Protein AF-A0AA35RX65-F1 (afdb_monomer)

pLDDT: mean 88.02, std 8.2, range [50.44, 96.81]

Radius of gyration: 13.9 Å; Cα contacts (8 Å, |Δi|>4): 101; chains: 1; bounding box: 35×31×32 Å

Organism: Geodia barretti (NCBI:txid519541)

Secondary structure (DSSP, 8-state):
-HHHHTT--PPPPTT--HHHHHHHHHTT-SSTTTSPPHHHHHHHHTS-HHHHSPPPHHHHHH-TTTTSTTS-GGGGTTS-HHHHTTTTT--

Structure (mmCIF, N/CA/C/O backbone):
data_AF-A0AA35RX65-F1
#
_entry.id   AF-A0AA35RX65-F1
#
loop_
_atom_site.group_PDB
_atom_site.id
_atom_site.type_symbol
_atom_site.label_atom_id
_atom_site.label_alt_id
_atom_site.label_comp_id
_atom_site.label_asym_id
_atom_site.label_entity_id
_atom_site.label_seq_id
_atom_site.pdbx_PDB_ins_code
_atom_site.Cartn_x
_atom_site.Cartn_y
_atom_site.Cartn_z
_atom_site.occupancy
_atom_site.B_iso_or_equiv
_atom_site.auth_seq_id
_atom_site.auth_comp_id
_atom_site.auth_asym_id
_atom_site.auth_atom_id
_atom_site.pdbx_PDB_model_num
ATOM 1 N N . MET A 1 1 ? -20.200 -0.850 2.090 1.00 61.88 1 MET A N 1
ATOM 2 C CA . MET A 1 1 ? -19.096 -0.647 3.062 1.00 61.88 1 MET A CA 1
ATOM 3 C C . MET A 1 1 ? -18.742 -1.916 3.849 1.00 61.88 1 MET A C 1
ATOM 5 O O . MET A 1 1 ? -17.772 -1.908 4.600 1.00 61.88 1 MET A O 1
ATOM 9 N N . GLU A 1 2 ? -19.478 -3.017 3.656 1.00 86.19 2 GLU A N 1
ATOM 10 C CA . GLU A 1 2 ? -19.286 -4.271 4.399 1.00 86.19 2 GLU A CA 1
ATOM 11 C C . GLU A 1 2 ? -17.877 -4.869 4.239 1.00 86.19 2 GLU A C 1
ATOM 13 O O . GLU A 1 2 ? -17.274 -5.296 5.212 1.00 86.19 2 GLU A O 1
ATOM 18 N N . MET A 1 3 ? -17.288 -4.825 3.038 1.00 90.25 3 MET A N 1
ATOM 19 C CA . MET A 1 3 ? -15.941 -5.375 2.827 1.00 90.25 3 MET A CA 1
ATOM 20 C C . MET A 1 3 ? -14.876 -4.647 3.663 1.00 90.25 3 MET A C 1
ATOM 22 O O . MET A 1 3 ? -14.086 -5.281 4.355 1.00 90.25 3 MET A O 1
ATOM 26 N N . VAL A 1 4 ? -14.889 -3.310 3.659 1.00 90.31 4 VAL A N 1
ATOM 27 C CA . VAL A 1 4 ? -13.908 -2.485 4.389 1.00 90.31 4 VAL A CA 1
ATOM 28 C C . VAL A 1 4 ? -14.038 -2.669 5.902 1.00 90.31 4 VAL A C 1
ATOM 30 O O . VAL A 1 4 ? -13.029 -2.799 6.593 1.00 90.31 4 VAL A O 1
ATOM 33 N N . THR A 1 5 ? -15.270 -2.718 6.411 1.00 90.56 5 THR A N 1
ATOM 34 C CA . THR A 1 5 ? -15.545 -2.959 7.840 1.00 90.56 5 THR A CA 1
ATOM 35 C C . THR A 1 5 ? -15.140 -4.367 8.276 1.00 90.56 5 THR A C 1
ATOM 37 O O . THR A 1 5 ? -14.663 -4.539 9.388 1.00 90.56 5 THR A O 1
ATOM 40 N N . ARG A 1 6 ? -15.198 -5.353 7.374 1.00 90.56 6 ARG A N 1
ATOM 41 C CA . ARG A 1 6 ? -14.664 -6.712 7.577 1.00 90.56 6 ARG A CA 1
ATOM 42 C C . ARG A 1 6 ? -13.143 -6.823 7.389 1.00 90.56 6 ARG A C 1
ATOM 44 O O . ARG A 1 6 ? -12.618 -7.927 7.302 1.00 90.56 6 ARG A O 1
ATOM 51 N N . GLY A 1 7 ? -12.434 -5.698 7.293 1.00 91.31 7 GLY A N 1
ATOM 52 C CA . GLY A 1 7 ? -10.973 -5.662 7.204 1.00 91.31 7 GLY A CA 1
ATOM 53 C C . GLY A 1 7 ? -10.400 -5.837 5.795 1.00 91.31 7 GLY A C 1
ATOM 54 O O . GLY A 1 7 ? -9.181 -5.850 5.640 1.00 91.31 7 GLY A O 1
ATOM 55 N N . TYR A 1 8 ? -11.227 -5.940 4.749 1.00 92.38 8 TYR A N 1
ATOM 56 C CA . TYR A 1 8 ? -10.723 -5.997 3.373 1.00 92.38 8 TYR A CA 1
ATOM 57 C C . TYR A 1 8 ? -10.080 -4.668 2.968 1.00 92.38 8 TYR A C 1
ATOM 59 O O . TYR A 1 8 ? -10.655 -3.596 3.191 1.00 92.38 8 TYR A O 1
ATOM 67 N N . ARG A 1 9 ? -8.912 -4.740 2.332 1.00 93.75 9 ARG A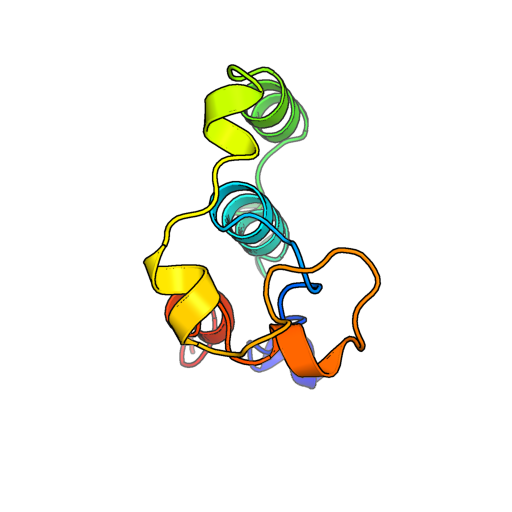 N 1
ATOM 68 C CA . ARG A 1 9 ? -8.212 -3.618 1.700 1.00 93.75 9 ARG A CA 1
ATOM 69 C C . ARG A 1 9 ? -7.794 -4.006 0.288 1.00 93.75 9 ARG A C 1
ATOM 71 O O . ARG A 1 9 ? -7.704 -5.187 -0.030 1.00 93.75 9 ARG A O 1
ATOM 78 N N . LEU A 1 10 ? -7.589 -3.002 -0.559 1.00 93.88 10 LEU A N 1
ATOM 79 C CA . LEU A 1 10 ? -7.151 -3.236 -1.931 1.00 93.88 10 LEU A CA 1
ATOM 80 C C . LEU A 1 10 ? -5.751 -3.846 -1.927 1.00 93.88 10 LEU A C 1
ATOM 82 O O . LEU A 1 10 ? -4.882 -3.352 -1.218 1.00 93.88 10 LEU A O 1
ATOM 86 N N . GLN A 1 11 ? -5.554 -4.874 -2.747 1.00 93.12 11 GLN A N 1
ATOM 87 C CA . GLN A 1 11 ? -4.248 -5.473 -3.017 1.00 93.12 11 GLN A CA 1
ATOM 88 C C . GLN A 1 11 ? -3.262 -4.444 -3.604 1.00 93.12 11 GLN A C 1
ATOM 90 O O . GLN A 1 11 ? -3.698 -3.449 -4.201 1.00 93.12 11 GLN A O 1
ATOM 95 N N . PRO A 1 12 ? -1.941 -4.658 -3.470 1.00 93.12 12 PRO A N 1
ATOM 96 C CA . PRO A 1 12 ? -0.967 -3.747 -4.052 1.00 93.12 12 PRO A CA 1
ATOM 97 C C . PRO A 1 12 ? -1.064 -3.757 -5.586 1.00 93.12 12 PRO A C 1
ATOM 99 O O . PRO A 1 12 ? -1.264 -4.818 -6.185 1.00 93.12 12 PRO A O 1
ATOM 102 N N . PRO A 1 13 ? -0.902 -2.598 -6.247 1.00 91.62 13 PRO A N 1
ATOM 103 C CA . PRO A 1 13 ? -0.759 -2.573 -7.693 1.00 91.62 13 PRO A CA 1
ATOM 104 C C . PRO A 1 13 ? 0.561 -3.242 -8.112 1.00 91.62 13 PRO A C 1
ATOM 106 O O . PRO A 1 13 ? 1.518 -3.276 -7.331 1.00 91.62 13 PRO A O 1
ATOM 109 N N . PRO A 1 14 ? 0.652 -3.752 -9.347 1.00 90.75 14 PRO A N 1
ATOM 110 C CA . PRO A 1 14 ? 1.889 -4.333 -9.839 1.00 90.75 14 PRO A CA 1
ATOM 111 C C . PRO A 1 14 ? 2.986 -3.273 -9.962 1.00 90.75 14 PRO A C 1
ATOM 113 O O . PRO A 1 14 ? 2.742 -2.126 -10.342 1.00 90.75 14 PRO A O 1
ATOM 116 N N . GLY A 1 15 ? 4.203 -3.659 -9.595 1.00 88.19 15 GLY A N 1
ATOM 117 C CA . GLY A 1 15 ? 5.341 -2.760 -9.463 1.00 88.19 15 GLY A CA 1
ATOM 118 C C . GLY A 1 15 ? 5.308 -1.909 -8.196 1.00 88.19 15 GLY A C 1
ATOM 119 O O . GLY A 1 15 ? 6.168 -1.054 -8.047 1.00 88.19 15 GLY A O 1
ATOM 120 N N . CYS A 1 16 ? 4.369 -2.098 -7.266 1.00 91.19 16 CYS A N 1
ATOM 121 C CA . CYS A 1 16 ? 4.349 -1.307 -6.036 1.00 91.19 16 CYS A CA 1
ATOM 122 C C . CYS A 1 16 ? 5.472 -1.737 -5.080 1.00 91.19 16 CYS A C 1
ATOM 124 O O . CYS A 1 16 ? 5.476 -2.894 -4.665 1.00 91.19 16 CYS A O 1
ATOM 126 N N . PRO A 1 17 ? 6.389 -0.841 -4.671 1.00 91.62 17 PRO A N 1
ATOM 127 C CA . PRO A 1 17 ? 7.360 -1.148 -3.630 1.00 91.62 17 PRO A CA 1
ATOM 128 C C . PRO A 1 17 ? 6.671 -1.381 -2.283 1.00 91.62 17 PRO A C 1
ATOM 130 O O . PRO A 1 17 ? 5.752 -0.649 -1.892 1.00 91.62 17 PRO A O 1
ATOM 133 N N . ARG A 1 18 ? 7.173 -2.345 -1.508 1.00 92.56 18 ARG A N 1
ATOM 134 C CA . ARG A 1 18 ? 6.610 -2.719 -0.201 1.00 92.56 18 ARG A CA 1
ATOM 135 C C . ARG A 1 18 ? 6.419 -1.532 0.742 1.00 92.56 18 ARG A C 1
ATOM 137 O O . ARG A 1 18 ? 5.420 -1.463 1.456 1.00 92.56 18 ARG A O 1
ATOM 144 N N . ARG A 1 19 ? 7.373 -0.595 0.764 1.00 92.81 19 ARG A N 1
ATOM 145 C CA . ARG A 1 19 ? 7.345 0.576 1.655 1.00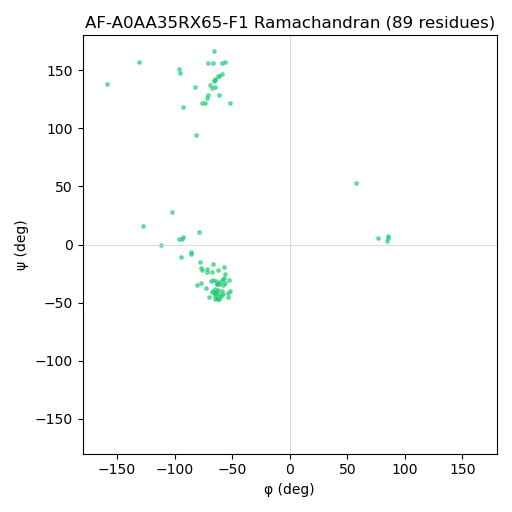 92.81 19 ARG A CA 1
ATOM 146 C C . ARG A 1 19 ? 6.206 1.536 1.303 1.00 92.81 19 ARG A C 1
ATOM 148 O O . ARG A 1 19 ? 5.519 2.003 2.209 1.00 92.81 19 ARG A O 1
ATOM 155 N N . ILE A 1 20 ? 5.961 1.753 0.010 1.00 93.31 20 ILE A N 1
ATOM 156 C CA . ILE A 1 20 ? 4.826 2.542 -0.484 1.00 93.31 20 ILE A CA 1
ATOM 157 C C . ILE A 1 20 ? 3.508 1.858 -0.125 1.00 93.31 20 ILE A C 1
ATOM 159 O O . ILE A 1 20 ? 2.613 2.500 0.422 1.00 93.31 20 ILE A O 1
ATOM 163 N N . TYR A 1 21 ? 3.401 0.547 -0.358 1.00 94.69 21 TYR A N 1
ATOM 164 C CA . TYR A 1 21 ? 2.182 -0.181 -0.020 1.00 94.69 21 TYR A CA 1
ATOM 165 C C . TYR A 1 21 ? 1.897 -0.176 1.488 1.00 94.69 21 TYR A C 1
ATOM 167 O O . TYR A 1 21 ? 0.765 0.053 1.900 1.00 94.69 21 TYR A O 1
ATOM 175 N N . SER A 1 22 ? 2.923 -0.334 2.326 1.00 94.88 22 SER A N 1
ATOM 176 C CA . SER A 1 22 ? 2.797 -0.219 3.785 1.00 94.88 22 SER A CA 1
ATOM 177 C C . SER A 1 22 ? 2.253 1.152 4.218 1.00 94.88 22 SER A C 1
ATOM 179 O O . SER A 1 22 ? 1.347 1.228 5.049 1.00 94.88 22 SER A O 1
ATOM 181 N N . MET A 1 23 ? 2.734 2.238 3.601 1.00 95.50 23 MET A N 1
ATOM 182 C CA . MET A 1 23 ? 2.211 3.591 3.831 1.00 95.50 23 MET A CA 1
ATOM 183 C C . MET A 1 23 ? 0.752 3.736 3.364 1.00 95.50 23 MET A C 1
ATOM 185 O O . MET A 1 23 ? -0.048 4.384 4.030 1.00 95.50 23 MET A O 1
ATOM 189 N N . MET A 1 24 ? 0.365 3.119 2.244 1.00 95.94 24 MET A N 1
ATOM 190 C CA . MET A 1 24 ? -1.040 3.101 1.815 1.00 95.94 24 MET A CA 1
ATOM 191 C C . MET A 1 24 ? -1.931 2.350 2.811 1.00 95.94 24 MET A C 1
ATOM 193 O O . MET A 1 24 ? -3.015 2.829 3.138 1.00 95.94 24 MET A O 1
ATOM 197 N N . ILE A 1 25 ? -1.469 1.203 3.317 1.00 96.31 25 ILE A N 1
ATOM 198 C CA . ILE A 1 25 ? -2.192 0.405 4.311 1.00 96.31 25 ILE A CA 1
ATOM 199 C C . ILE A 1 25 ? -2.435 1.214 5.587 1.00 96.31 25 ILE A C 1
ATOM 201 O O . ILE A 1 25 ? -3.563 1.214 6.075 1.00 96.31 25 ILE A O 1
ATOM 205 N N . SER A 1 26 ? -1.438 1.950 6.096 1.00 95.62 26 SER A N 1
ATOM 206 C CA . SER A 1 26 ? -1.611 2.766 7.309 1.00 95.62 26 SER A CA 1
ATOM 207 C C . SER A 1 26 ? -2.637 3.893 7.132 1.00 95.62 26 SER A C 1
ATOM 209 O O . SER A 1 26 ? -3.369 4.210 8.068 1.00 95.62 26 SER A O 1
ATOM 211 N N . CYS A 1 27 ? -2.774 4.440 5.920 1.00 96.31 27 CYS A N 1
ATOM 212 C CA . CYS A 1 27 ? -3.815 5.411 5.571 1.00 96.31 27 CYS A CA 1
ATOM 213 C C . CYS A 1 27 ? -5.242 4.840 5.595 1.00 96.31 27 CYS A C 1
ATOM 215 O O . CYS A 1 27 ? -6.201 5.611 5.623 1.00 96.31 27 CYS A O 1
ATOM 217 N N . TRP A 1 28 ? -5.412 3.516 5.572 1.00 94.88 28 TRP A N 1
ATOM 218 C CA . TRP A 1 28 ? -6.719 2.859 5.504 1.00 94.88 28 TRP A CA 1
ATOM 219 C C . TRP A 1 28 ? -7.201 2.307 6.849 1.00 94.88 28 TRP A C 1
ATOM 221 O O . TRP A 1 28 ? -7.971 1.337 6.883 1.00 94.88 28 TRP A O 1
ATOM 231 N N . HIS A 1 29 ? -6.776 2.905 7.960 1.00 93.00 29 HIS A N 1
ATOM 232 C CA . HIS A 1 29 ? -7.315 2.558 9.267 1.00 93.00 29 HIS A CA 1
ATOM 233 C C . HIS A 1 29 ? -8.826 2.856 9.337 1.00 93.00 29 HIS A C 1
ATOM 235 O O . HIS A 1 29 ? -9.320 3.787 8.702 1.00 93.00 29 HIS A O 1
ATOM 241 N N . LEU A 1 30 ? -9.588 2.024 10.060 1.00 89.44 30 LEU A N 1
ATOM 242 C CA . LEU A 1 30 ? -11.023 2.281 10.278 1.00 89.44 30 LEU A CA 1
ATOM 243 C C . LEU A 1 30 ? -11.215 3.484 11.205 1.00 89.44 30 LEU A C 1
ATOM 245 O O . LEU A 1 30 ? -12.014 4.377 10.923 1.00 89.44 30 LEU A O 1
ATOM 249 N N . GLU A 1 31 ? -10.432 3.511 12.281 1.00 91.31 31 GLU A N 1
ATOM 250 C CA . GLU A 1 31 ? -10.392 4.619 13.225 1.00 91.31 31 GLU A CA 1
ATOM 251 C C . GLU A 1 31 ? -9.609 5.796 12.654 1.00 91.31 31 GLU A C 1
ATOM 253 O O . GLU A 1 31 ? -8.423 5.681 12.344 1.00 91.31 31 GLU A O 1
ATOM 258 N N . ARG A 1 32 ? -10.266 6.958 12.563 1.00 89.50 32 ARG A N 1
ATOM 259 C CA . ARG A 1 32 ? -9.658 8.175 12.000 1.00 89.50 32 ARG A CA 1
ATOM 260 C C . ARG A 1 32 ? -8.415 8.634 12.755 1.00 89.50 32 ARG A C 1
ATOM 262 O O . ARG A 1 32 ? -7.548 9.247 12.145 1.00 89.50 32 ARG A O 1
ATOM 269 N N . LEU A 1 33 ? -8.364 8.390 14.063 1.00 93.75 33 LEU A N 1
ATOM 270 C CA . LEU A 1 33 ? -7.257 8.819 14.921 1.00 93.75 33 LEU A CA 1
ATOM 271 C C . LEU A 1 33 ? -5.977 8.008 14.685 1.00 93.75 33 LEU A C 1
ATOM 273 O O . LEU A 1 33 ? -4.895 8.501 14.980 1.00 93.75 33 LEU A O 1
ATOM 277 N N . ASP A 1 34 ? -6.105 6.810 14.116 1.00 94.25 34 ASP A N 1
ATOM 278 C CA . ASP A 1 34 ? -4.981 5.922 13.817 1.00 94.25 34 ASP A CA 1
ATOM 279 C C . ASP A 1 34 ? -4.472 6.083 12.373 1.00 94.25 34 ASP A C 1
ATOM 281 O O . ASP A 1 34 ? -3.406 5.570 12.026 1.00 94.25 34 ASP A O 1
ATOM 285 N N . CYS A 1 35 ? -5.209 6.800 11.514 1.00 95.38 35 CYS A N 1
ATOM 286 C CA . CYS A 1 35 ? -4.699 7.193 10.205 1.00 95.38 35 CYS A CA 1
ATOM 287 C C . CYS A 1 35 ? -3.577 8.235 10.372 1.00 95.38 35 CYS A C 1
ATOM 289 O O . CYS A 1 35 ? -3.726 9.189 11.142 1.00 95.38 35 CYS A O 1
ATOM 291 N N . PRO A 1 36 ? -2.471 8.124 9.616 1.00 96.75 36 PRO A N 1
ATOM 292 C CA . PRO A 1 36 ? -1.409 9.114 9.652 1.00 96.75 36 PRO A CA 1
ATOM 293 C C . PRO A 1 36 ? -1.915 10.486 9.197 1.00 96.75 36 PRO A C 1
ATOM 295 O O . PRO A 1 36 ? -2.735 10.619 8.285 1.00 96.75 36 PRO A O 1
ATOM 298 N N . SER A 1 37 ? -1.372 11.530 9.819 1.00 96.81 37 SER A N 1
ATOM 299 C CA . SER A 1 37 ? -1.611 12.907 9.395 1.00 96.81 37 SER A CA 1
ATOM 300 C C . SER A 1 37 ? -0.911 13.201 8.064 1.00 96.81 37 SER A C 1
ATOM 302 O O . SER A 1 37 ? 0.106 12.585 7.741 1.00 96.81 37 SER A O 1
ATOM 304 N N . PHE A 1 38 ? -1.391 14.197 7.315 1.00 96.25 38 PHE A N 1
ATOM 305 C CA . PHE A 1 38 ? -0.699 14.642 6.101 1.00 96.25 38 PHE A CA 1
ATOM 306 C C . PHE A 1 38 ? 0.776 15.010 6.337 1.00 96.25 38 PHE A C 1
ATOM 308 O O . PHE A 1 38 ? 1.601 14.542 5.559 1.00 96.25 38 PHE A O 1
ATOM 315 N N . PRO A 1 39 ? 1.157 15.759 7.396 1.00 96.50 39 PRO A N 1
ATOM 316 C CA . PRO A 1 39 ? 2.568 15.979 7.716 1.00 96.50 39 PRO A CA 1
ATOM 317 C C . PRO A 1 39 ? 3.379 14.687 7.850 1.00 96.50 39 PRO A C 1
ATOM 319 O O . PRO A 1 39 ? 4.482 14.611 7.317 1.00 96.50 39 PRO A O 1
ATOM 322 N N . SER A 1 40 ? 2.823 13.660 8.498 1.00 94.88 40 SER A N 1
ATOM 323 C CA . SER A 1 40 ? 3.474 12.353 8.646 1.00 94.88 40 SER A CA 1
ATOM 324 C C . SER A 1 40 ? 3.659 11.656 7.295 1.00 94.88 40 SER A C 1
ATOM 326 O O . SER A 1 40 ? 4.743 11.160 7.005 1.00 94.88 40 SER A O 1
ATOM 328 N N . VAL A 1 41 ? 2.632 11.668 6.438 1.00 95.06 41 VAL A N 1
ATOM 329 C CA . VAL A 1 41 ? 2.703 11.098 5.080 1.00 95.06 41 VAL A CA 1
ATOM 330 C C . VAL A 1 41 ? 3.737 11.842 4.230 1.00 95.06 41 VAL A C 1
ATOM 332 O O . VAL A 1 41 ? 4.567 11.212 3.579 1.00 95.06 41 VAL A O 1
ATOM 335 N N . CYS A 1 42 ? 3.733 13.177 4.263 1.00 94.56 42 CYS A N 1
ATOM 336 C CA . CYS A 1 42 ? 4.707 14.001 3.549 1.00 94.56 42 CYS A CA 1
ATOM 337 C C . CYS A 1 42 ? 6.135 13.748 4.038 1.00 94.56 42 CYS A C 1
ATOM 339 O O . CYS A 1 42 ? 7.046 13.696 3.221 1.00 94.56 42 CYS A O 1
ATOM 341 N N . GLN A 1 43 ? 6.332 13.568 5.347 1.00 92.38 43 GLN A N 1
ATOM 342 C CA . GLN A 1 43 ? 7.635 13.228 5.912 1.00 92.38 43 GLN A CA 1
ATOM 343 C C . GLN A 1 43 ? 8.133 11.883 5.380 1.00 92.38 43 GLN A C 1
ATOM 345 O O . GLN A 1 43 ? 9.271 11.811 4.930 1.00 92.38 43 GLN A O 1
ATOM 350 N N . THR A 1 44 ? 7.283 10.849 5.369 1.00 92.06 44 THR A N 1
ATOM 351 C CA . THR A 1 44 ? 7.637 9.545 4.790 1.00 92.06 44 THR A CA 1
ATOM 352 C C . THR A 1 44 ? 7.957 9.662 3.305 1.00 92.06 44 THR A C 1
ATOM 354 O O . THR A 1 44 ? 8.953 9.110 2.866 1.00 92.06 44 THR A O 1
ATOM 357 N N . LEU A 1 45 ? 7.167 10.408 2.528 1.00 91.06 45 LEU A N 1
ATOM 358 C CA . LEU A 1 45 ? 7.420 10.619 1.096 1.00 91.06 45 LEU A CA 1
ATOM 359 C C . LEU A 1 45 ? 8.675 11.457 0.806 1.00 91.06 45 LEU A C 1
ATOM 361 O O . LEU A 1 45 ? 9.222 11.361 -0.290 1.00 91.06 45 LEU A O 1
ATOM 365 N N . ALA A 1 46 ? 9.110 12.279 1.762 1.00 89.88 46 ALA A N 1
ATOM 366 C CA . ALA A 1 46 ? 10.328 13.078 1.676 1.00 89.88 46 ALA A CA 1
ATOM 367 C C . ALA A 1 46 ? 11.591 12.317 2.121 1.00 89.88 46 ALA A C 1
ATOM 369 O O . ALA A 1 46 ? 12.691 12.855 1.975 1.00 89.88 46 ALA A O 1
ATOM 370 N N . GL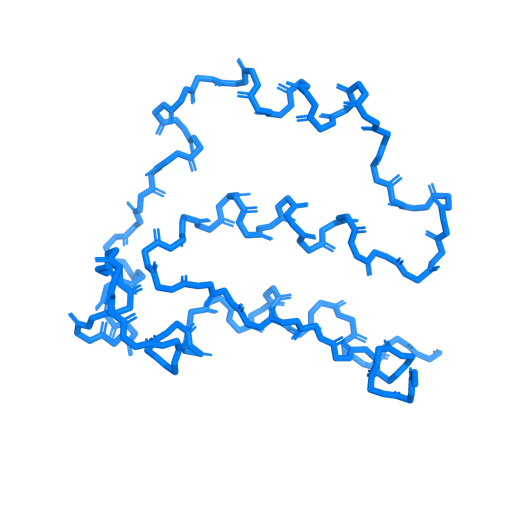U A 1 47 ? 11.463 11.092 2.653 1.00 85.81 47 GLU A N 1
ATOM 371 C CA . GLU A 1 47 ? 12.602 10.184 2.842 1.00 85.81 47 GLU A CA 1
ATOM 372 C C . GLU A 1 47 ? 13.311 9.948 1.495 1.00 85.81 47 GLU A C 1
ATOM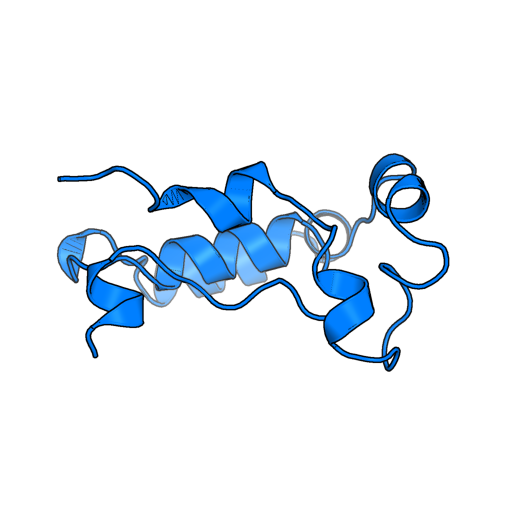 374 O O . GLU A 1 47 ? 12.728 10.132 0.423 1.00 85.81 47 GLU A O 1
ATOM 379 N N . GLU A 1 48 ? 14.588 9.552 1.523 1.00 77.19 48 GLU A N 1
ATOM 380 C CA . GLU A 1 48 ? 15.351 9.337 0.291 1.00 77.19 48 GLU A CA 1
ATOM 381 C C . GLU A 1 48 ? 14.590 8.402 -0.655 1.00 77.19 48 GLU A C 1
ATOM 383 O O . GLU A 1 48 ? 14.303 7.256 -0.300 1.00 77.19 48 GLU A O 1
ATOM 388 N N . ALA A 1 49 ? 14.294 8.874 -1.872 1.00 72.88 49 ALA A N 1
ATOM 389 C CA . ALA A 1 49 ? 13.495 8.141 -2.860 1.00 72.88 49 ALA A CA 1
ATOM 390 C C . ALA A 1 49 ? 14.034 6.725 -3.114 1.00 72.88 49 ALA A C 1
ATOM 392 O O . ALA A 1 49 ? 13.268 5.797 -3.366 1.00 72.88 49 ALA A O 1
ATOM 393 N N . ASN A 1 50 ? 15.350 6.546 -2.972 1.00 71.94 50 ASN A N 1
ATOM 394 C CA . ASN A 1 50 ? 16.000 5.255 -3.116 1.00 71.94 50 ASN A CA 1
ATOM 395 C C . ASN A 1 50 ? 15.527 4.245 -2.056 1.00 71.94 50 ASN A C 1
ATOM 397 O O . ASN A 1 50 ? 15.398 3.071 -2.359 1.00 71.94 50 ASN A O 1
ATOM 401 N N . SER A 1 51 ? 15.209 4.684 -0.837 1.00 81.31 51 SER A N 1
ATOM 402 C CA . SER A 1 51 ? 14.688 3.817 0.231 1.00 81.31 51 SER A CA 1
ATOM 403 C C . SER A 1 51 ? 13.208 3.453 0.048 1.00 81.31 51 SER A C 1
ATOM 405 O O . SER A 1 51 ? 12.791 2.346 0.389 1.00 81.31 51 SER A O 1
ATOM 407 N N . LEU A 1 52 ? 12.411 4.360 -0.525 1.00 84.38 52 LEU A N 1
ATOM 408 C CA . LEU A 1 52 ? 10.974 4.161 -0.734 1.00 84.38 52 LEU A CA 1
ATOM 409 C C . LEU A 1 52 ? 10.667 3.306 -1.963 1.00 84.38 52 LEU A C 1
ATOM 411 O O . LEU A 1 52 ? 9.698 2.548 -1.955 1.00 84.38 52 LEU A O 1
ATOM 415 N N . LEU A 1 53 ? 11.476 3.448 -3.014 1.00 85.38 53 LEU A N 1
ATOM 416 C CA . LEU A 1 53 ? 11.262 2.815 -4.316 1.00 85.38 53 LEU A CA 1
ATOM 417 C C . LEU A 1 53 ? 12.037 1.501 -4.493 1.00 85.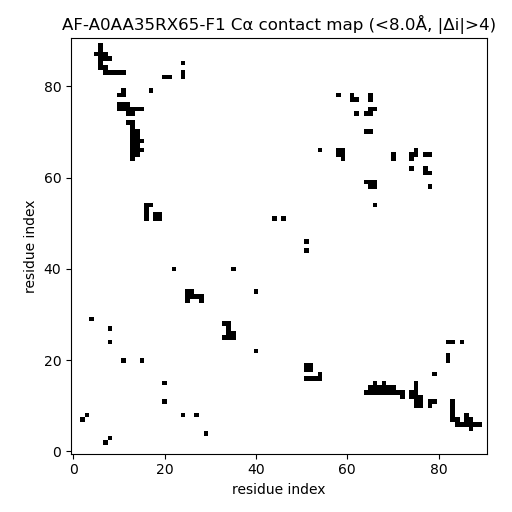38 53 LEU A C 1
ATOM 419 O O . LEU A 1 53 ? 12.017 0.918 -5.571 1.00 85.38 53 LEU A O 1
ATOM 423 N N . GLN A 1 54 ? 12.718 1.025 -3.449 1.00 84.19 54 GLN A N 1
ATOM 424 C CA . GLN A 1 54 ? 13.467 -0.227 -3.485 1.00 84.19 54 GLN A CA 1
ATOM 425 C C . GLN A 1 54 ? 12.545 -1.451 -3.533 1.00 84.19 54 GLN A C 1
ATOM 427 O O . GLN A 1 54 ? 11.683 -1.635 -2.669 1.00 84.19 54 GLN A O 1
ATOM 432 N N . TRP A 1 55 ? 12.803 -2.328 -4.504 1.00 83.50 55 TRP A N 1
ATOM 433 C CA . TRP A 1 55 ? 12.287 -3.694 -4.526 1.00 83.50 55 TRP A CA 1
ATOM 434 C C . TRP A 1 55 ? 13.310 -4.655 -3.952 1.00 83.50 55 TRP A C 1
ATOM 436 O O . TRP A 1 55 ? 14.519 -4.479 -4.117 1.00 83.50 55 TRP A O 1
ATOM 446 N N . ARG A 1 56 ? 12.808 -5.704 -3.312 1.00 83.19 56 ARG A N 1
ATOM 447 C CA . ARG A 1 56 ? 13.634 -6.837 -2.913 1.00 83.19 56 ARG A CA 1
ATOM 448 C C . ARG A 1 56 ? 13.531 -7.938 -3.958 1.00 83.19 56 ARG A C 1
ATOM 450 O O . ARG A 1 56 ? 12.496 -8.086 -4.605 1.00 83.19 56 ARG A O 1
ATOM 457 N N . GLU A 1 57 ? 14.586 -8.734 -4.105 1.00 81.75 57 GLU A N 1
ATOM 458 C CA . GLU A 1 57 ? 14.566 -9.884 -5.020 1.00 81.75 57 GLU A CA 1
ATOM 459 C C . GLU A 1 57 ? 13.436 -10.862 -4.666 1.00 81.75 57 GLU A C 1
ATOM 461 O O . GLU A 1 57 ? 12.788 -11.399 -5.563 1.00 81.75 57 GLU A O 1
ATOM 466 N N . GLU A 1 58 ? 13.129 -11.009 -3.370 1.00 82.69 58 GLU A N 1
ATOM 467 C CA . GLU A 1 58 ? 12.035 -11.847 -2.864 1.00 82.69 58 GLU A CA 1
ATOM 468 C C . GLU A 1 58 ? 10.659 -11.482 -3.451 1.00 82.69 58 GLU A C 1
ATOM 470 O O . GLU A 1 58 ? 9.854 -12.373 -3.716 1.00 82.69 58 GLU A O 1
ATOM 475 N N . ASP A 1 59 ? 10.417 -10.201 -3.747 1.00 81.94 59 ASP A N 1
ATOM 476 C CA . ASP A 1 59 ? 9.140 -9.718 -4.286 1.00 81.94 59 ASP A CA 1
ATOM 477 C C . ASP A 1 59 ? 8.911 -10.221 -5.720 1.00 81.94 59 ASP A C 1
ATOM 479 O O . ASP A 1 59 ? 7.783 -10.496 -6.134 1.00 81.94 59 ASP A O 1
ATOM 483 N N . SER A 1 60 ? 9.998 -10.401 -6.475 1.00 78.88 60 SER A N 1
ATOM 484 C CA . SER A 1 60 ? 9.950 -10.892 -7.857 1.00 78.88 60 SER A CA 1
ATOM 485 C C . SER A 1 60 ? 9.718 -12.403 -7.932 1.00 78.88 60 SER A C 1
ATOM 487 O O . SER A 1 60 ? 9.259 -12.906 -8.956 1.00 78.88 60 SER A O 1
ATOM 489 N N . LEU A 1 61 ? 9.999 -13.133 -6.847 1.00 82.06 61 LEU A N 1
ATOM 490 C CA . LEU A 1 61 ? 9.792 -14.581 -6.773 1.00 82.06 61 LEU A CA 1
ATOM 491 C C . LEU A 1 61 ? 8.315 -14.953 -6.593 1.00 82.06 61 LEU A C 1
ATOM 493 O O . LEU A 1 61 ? 7.929 -16.072 -6.922 1.00 82.06 61 LEU A O 1
ATOM 497 N N . CYS A 1 62 ? 7.482 -14.033 -6.094 1.00 78.62 62 CYS A N 1
ATOM 498 C CA . CYS A 1 62 ? 6.061 -14.295 -5.872 1.00 78.62 62 CYS A CA 1
ATOM 499 C C . CYS A 1 62 ? 5.284 -14.488 -7.183 1.00 78.62 62 CYS A C 1
ATOM 501 O O . CYS A 1 62 ? 4.420 -15.360 -7.258 1.00 78.62 62 CYS A O 1
ATOM 503 N N . HIS A 1 63 ? 5.570 -13.679 -8.210 1.00 76.31 63 HIS A N 1
ATOM 504 C CA . HIS A 1 63 ? 4.944 -13.790 -9.528 1.00 76.31 63 HIS A CA 1
ATOM 505 C C . HIS A 1 63 ? 5.817 -13.111 -10.604 1.00 76.31 63 HIS A C 1
ATOM 507 O O . HIS A 1 63 ? 6.271 -11.986 -10.381 1.00 76.31 63 HIS A O 1
ATOM 513 N N . PRO A 1 64 ? 5.987 -13.706 -11.804 1.00 76.62 64 PRO A N 1
ATOM 514 C CA . PRO A 1 64 ? 6.917 -13.232 -12.844 1.00 76.62 64 PRO A CA 1
ATOM 515 C C . PRO A 1 64 ? 6.697 -11.784 -13.313 1.00 76.62 64 PRO A C 1
ATOM 517 O O . PRO A 1 64 ? 7.604 -11.174 -13.869 1.00 76.62 64 PRO A O 1
ATOM 520 N N . HIS A 1 65 ? 5.512 -11.217 -13.071 1.00 82.94 65 HIS A N 1
ATOM 521 C CA . HIS A 1 65 ? 5.161 -9.833 -13.420 1.00 82.94 65 HIS A CA 1
ATOM 522 C C . HIS A 1 65 ? 4.604 -9.017 -12.244 1.00 82.94 65 HIS A C 1
ATOM 524 O O . HIS A 1 65 ? 3.975 -7.983 -12.463 1.00 82.94 65 HIS A O 1
ATOM 530 N N . ALA A 1 66 ? 4.780 -9.473 -11.000 1.00 80.56 66 ALA A N 1
ATOM 531 C CA . ALA A 1 66 ? 4.320 -8.720 -9.830 1.00 80.56 66 ALA A CA 1
ATOM 532 C C . ALA A 1 66 ? 5.036 -7.369 -9.696 1.00 80.56 66 ALA A C 1
ATOM 534 O O . ALA A 1 66 ? 4.418 -6.391 -9.294 1.00 80.56 66 ALA A O 1
ATOM 535 N N . CYS A 1 67 ? 6.313 -7.296 -10.080 1.00 80.56 67 CYS A N 1
ATOM 536 C CA . CYS A 1 67 ? 7.134 -6.087 -9.973 1.00 80.56 67 CYS A CA 1
ATOM 537 C C . CYS A 1 67 ? 7.150 -5.229 -11.253 1.00 80.56 67 CYS A C 1
ATOM 539 O O . CYS A 1 67 ? 7.882 -4.245 -11.318 1.00 80.56 67 CYS A O 1
ATOM 541 N N . LEU A 1 68 ? 6.369 -5.581 -12.282 1.00 85.81 68 LEU A N 1
ATOM 542 C CA . LEU A 1 68 ? 6.352 -4.853 -13.551 1.00 85.81 68 LEU A CA 1
ATOM 543 C C . LEU A 1 68 ? 5.267 -3.771 -13.547 1.00 85.81 68 LEU A C 1
ATOM 545 O O . LEU A 1 68 ? 4.075 -4.072 -13.485 1.00 85.81 68 LEU A O 1
ATOM 549 N N . LEU A 1 69 ? 5.677 -2.508 -13.679 1.00 84.50 69 LEU A N 1
ATOM 550 C CA . LEU A 1 69 ? 4.739 -1.397 -13.822 1.00 84.50 69 LEU A CA 1
ATOM 551 C C . LEU A 1 69 ? 3.886 -1.574 -15.089 1.00 84.50 69 LEU A C 1
ATOM 553 O O . LEU A 1 69 ? 4.415 -1.771 -16.182 1.00 84.50 69 LEU A O 1
ATOM 557 N N . GLY A 1 70 ? 2.564 -1.473 -14.939 1.00 83.62 70 GLY A N 1
ATOM 558 C CA . GLY A 1 70 ? 1.614 -1.624 -16.046 1.00 83.62 70 GLY A CA 1
ATOM 559 C C . GLY A 1 70 ? 1.212 -3.069 -16.362 1.00 83.62 70 GLY A C 1
ATOM 560 O O . GLY A 1 70 ? 0.485 -3.289 -17.328 1.00 83.62 70 GLY A O 1
ATOM 561 N N . ALA A 1 71 ? 1.642 -4.049 -15.561 1.00 89.19 71 ALA A N 1
ATOM 562 C CA . ALA A 1 71 ? 1.087 -5.400 -15.624 1.00 89.19 71 ALA A CA 1
ATOM 563 C C . ALA A 1 71 ? -0.403 -5.429 -15.188 1.00 89.19 71 ALA A C 1
ATOM 565 O O . ALA A 1 71 ? -0.902 -4.449 -14.623 1.00 89.19 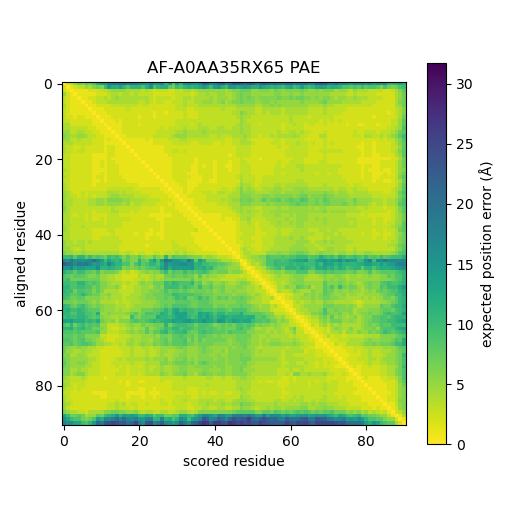71 ALA A O 1
ATOM 566 N N . PRO A 1 72 ? -1.138 -6.530 -15.442 1.00 90.75 72 PRO A N 1
ATOM 567 C CA . PRO A 1 72 ? -2.514 -6.691 -14.963 1.00 90.75 72 PRO A CA 1
ATOM 568 C C . PRO A 1 72 ? -2.621 -6.605 -13.432 1.00 90.75 72 PRO A C 1
ATOM 570 O O . PRO A 1 72 ? -1.720 -7.036 -12.720 1.00 90.75 72 PRO A O 1
ATOM 573 N N . LEU A 1 73 ? -3.725 -6.070 -12.900 1.00 89.00 73 LEU A N 1
ATOM 574 C CA . LEU A 1 73 ? -3.861 -5.795 -11.459 1.00 89.00 73 LEU A CA 1
ATOM 575 C C . LEU A 1 73 ? -3.778 -7.058 -10.592 1.00 89.00 73 LEU A C 1
ATOM 577 O O . LEU A 1 73 ? -3.268 -7.017 -9.475 1.00 89.00 73 LEU A O 1
ATOM 581 N N . GLU A 1 74 ? -4.263 -8.180 -11.109 1.00 8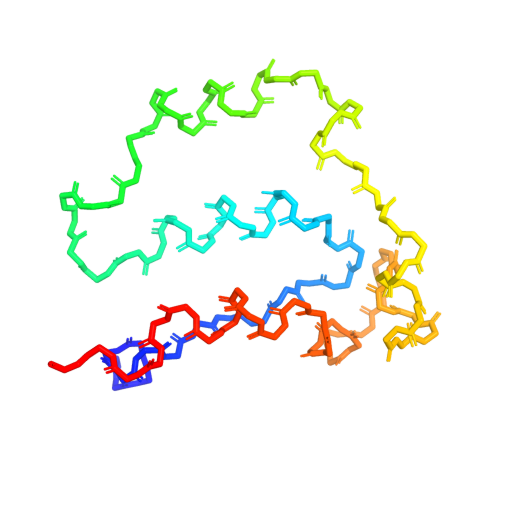8.94 74 GLU A N 1
ATOM 582 C CA . GLU A 1 74 ? -4.215 -9.488 -10.466 1.00 88.94 74 GLU A CA 1
ATOM 583 C C . GLU A 1 74 ? -2.787 -9.998 -10.225 1.00 88.94 74 GLU A C 1
ATOM 585 O O . GLU A 1 74 ? -2.586 -10.804 -9.320 1.00 88.94 74 GLU A O 1
ATOM 590 N N . THR A 1 75 ? -1.775 -9.512 -10.957 1.00 89.06 75 THR A N 1
ATOM 591 C CA . THR A 1 75 ? -0.386 -9.954 -10.743 1.00 89.06 75 THR A CA 1
ATOM 592 C C . THR A 1 75 ? 0.202 -9.413 -9.442 1.00 89.06 75 THR A C 1
ATOM 594 O O . THR A 1 75 ? 1.112 -10.025 -8.886 1.00 89.06 75 THR A O 1
ATOM 597 N N . GLY A 1 76 ? -0.333 -8.300 -8.928 1.00 88.56 76 GLY A N 1
ATOM 598 C CA . GLY A 1 76 ? 0.019 -7.755 -7.618 1.00 88.56 76 GLY A CA 1
ATOM 599 C C . GLY A 1 76 ? -0.635 -8.498 -6.449 1.00 88.56 76 GLY A C 1
ATOM 600 O O . GLY A 1 76 ? -0.177 -8.369 -5.318 1.00 88.56 76 GLY A O 1
ATOM 601 N N . ALA A 1 77 ? -1.655 -9.331 -6.692 1.00 89.94 77 ALA A N 1
ATOM 602 C CA . ALA A 1 77 ? -2.421 -10.018 -5.645 1.00 89.94 77 ALA A CA 1
ATOM 603 C C . ALA A 1 77 ? -1.561 -10.888 -4.716 1.00 89.94 77 ALA A C 1
ATOM 605 O O . ALA A 1 77 ? -1.892 -11.085 -3.549 1.00 89.94 77 ALA A O 1
ATOM 606 N N . SER A 1 78 ? -0.447 -11.414 -5.224 1.00 87.31 78 SER A N 1
ATOM 607 C CA . SER A 1 78 ? 0.461 -12.281 -4.469 1.00 87.31 78 SER A CA 1
ATOM 608 C C . SER A 1 78 ? 1.507 -11.520 -3.644 1.00 87.31 78 SER A C 1
ATOM 610 O O . SER A 1 78 ? 2.215 -12.144 -2.855 1.00 87.31 78 SER A O 1
ATOM 612 N N . LEU A 1 79 ? 1.623 -10.196 -3.795 1.00 90.06 79 LEU A N 1
ATOM 613 C CA . LEU A 1 79 ? 2.615 -9.387 -3.083 1.00 90.06 79 LEU A CA 1
ATOM 614 C C . LEU A 1 79 ? 2.156 -9.032 -1.668 1.00 90.06 79 LEU A C 1
ATOM 616 O O . LEU A 1 79 ? 1.052 -8.545 -1.459 1.00 90.06 79 LEU A O 1
ATOM 620 N N . TYR A 1 80 ? 3.053 -9.160 -0.692 1.00 92.62 80 TYR A N 1
ATOM 621 C CA . TYR A 1 80 ? 2.859 -8.637 0.670 1.00 92.62 80 TYR A CA 1
ATOM 622 C C . TYR A 1 80 ? 1.600 -9.171 1.386 1.00 92.62 80 TYR A C 1
ATOM 624 O O . TYR A 1 80 ? 0.788 -8.378 1.878 1.00 92.62 80 TYR A O 1
ATOM 632 N N . PRO A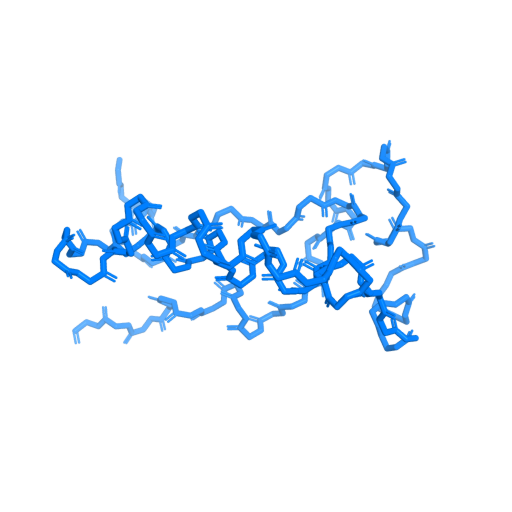 1 81 ? 1.408 -10.502 1.471 1.00 91.50 81 PRO A N 1
ATOM 633 C CA . PRO A 1 81 ? 0.220 -11.084 2.098 1.00 91.50 81 PRO A CA 1
ATOM 634 C C . PRO A 1 81 ? 0.052 -10.648 3.559 1.00 91.50 81 PRO A C 1
ATOM 636 O O . PRO A 1 81 ? -1.065 -10.517 4.047 1.00 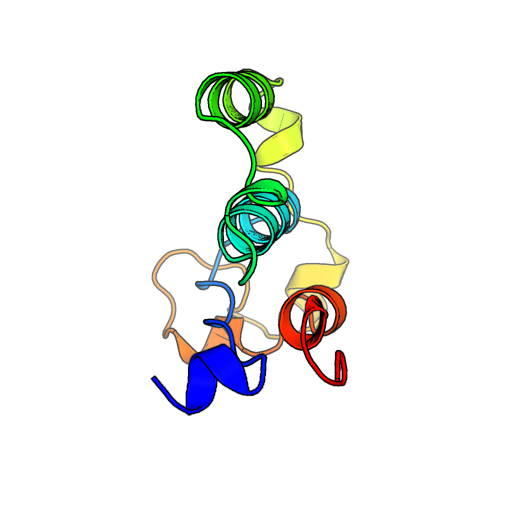91.50 81 PRO A O 1
ATOM 639 N N . ASP A 1 82 ? 1.145 -10.373 4.264 1.00 93.50 82 ASP A N 1
ATOM 640 C CA . ASP A 1 82 ? 1.120 -9.858 5.630 1.00 93.50 82 ASP A CA 1
ATOM 641 C C . ASP A 1 82 ? 0.497 -8.451 5.719 1.00 93.50 82 ASP A C 1
ATOM 643 O O . ASP A 1 82 ? -0.337 -8.198 6.587 1.00 93.50 82 ASP A O 1
ATOM 647 N N . LEU A 1 83 ? 0.822 -7.557 4.777 1.00 94.62 83 LEU A N 1
ATOM 648 C CA . LEU A 1 83 ? 0.255 -6.207 4.704 1.00 94.62 83 LEU A CA 1
ATOM 649 C C . LEU A 1 83 ? -1.201 -6.227 4.225 1.00 94.62 83 LEU A C 1
ATOM 651 O O . LEU A 1 83 ? -2.032 -5.480 4.738 1.00 94.62 83 LEU A O 1
ATOM 655 N N . GLN A 1 84 ? -1.532 -7.113 3.281 1.00 92.50 84 GLN A N 1
ATOM 656 C CA . GLN A 1 84 ? -2.912 -7.321 2.828 1.00 92.50 84 GLN A CA 1
ATOM 657 C C . GLN A 1 84 ? -3.831 -7.804 3.960 1.00 92.50 84 GLN A C 1
ATOM 659 O O . GLN A 1 84 ? -4.999 -7.421 4.021 1.00 92.50 84 GLN A O 1
ATOM 664 N N . ASN A 1 85 ? -3.295 -8.601 4.887 1.00 93.00 85 ASN A N 1
ATOM 665 C CA . ASN A 1 85 ? -4.042 -9.151 6.013 1.00 93.00 85 ASN A CA 1
ATOM 666 C C . ASN A 1 85 ? -3.980 -8.289 7.287 1.00 93.00 85 ASN A C 1
ATOM 668 O O . ASN A 1 85 ? -4.515 -8.701 8.313 1.00 93.00 85 ASN A O 1
ATOM 672 N N . ALA A 1 86 ? -3.397 -7.084 7.245 1.00 93.31 86 ALA A N 1
ATOM 673 C CA . ALA A 1 86 ? -3.157 -6.246 8.429 1.00 93.31 86 ALA A CA 1
ATOM 674 C C . ALA A 1 86 ? -4.415 -5.926 9.268 1.00 93.31 86 ALA A C 1
ATOM 676 O O . ALA A 1 86 ? -4.317 -5.670 10.473 1.00 93.31 86 ALA A O 1
ATOM 677 N N . TYR A 1 87 ? -5.591 -5.948 8.633 1.00 91.50 87 TYR A N 1
ATOM 678 C CA . TYR A 1 87 ? -6.891 -5.692 9.260 1.00 91.50 87 TYR A CA 1
ATOM 679 C C . TYR A 1 87 ? -7.798 -6.928 9.340 1.00 91.50 87 TYR A C 1
ATOM 681 O O . TYR A 1 87 ? -8.913 -6.829 9.851 1.00 91.50 87 TYR A O 1
ATOM 689 N N . GLN A 1 88 ? -7.353 -8.088 8.851 1.00 87.56 88 GLN A N 1
ATOM 690 C CA . GLN A 1 88 ? -8.118 -9.329 8.964 1.00 87.56 88 GLN A CA 1
ATOM 691 C C . GLN A 1 88 ? -8.080 -9.806 10.425 1.00 87.56 88 GLN A C 1
ATOM 693 O O . GLN A 1 88 ? -7.010 -9.942 11.011 1.00 87.56 88 GLN A O 1
ATOM 698 N N . GLY A 1 89 ? -9.247 -10.040 11.031 1.00 71.50 89 GLY A N 1
ATOM 699 C CA . GLY A 1 89 ? -9.349 -10.584 12.394 1.00 71.50 89 GLY A CA 1
ATOM 700 C C . GLY A 1 89 ? -9.271 -9.575 13.548 1.00 71.50 89 GLY A C 1
ATOM 701 O O . GLY A 1 89 ? -9.260 -10.001 14.698 1.00 71.50 89 GLY A O 1
ATOM 702 N N . ARG A 1 90 ? -9.261 -8.259 13.288 1.00 62.34 90 ARG A N 1
ATOM 703 C CA . ARG A 1 90 ? -9.498 -7.248 14.336 1.00 62.34 90 ARG A CA 1
ATOM 704 C C . ARG A 1 90 ? -11.011 -7.112 14.567 1.00 62.34 90 ARG A C 1
ATOM 706 O O . ARG A 1 90 ? -11.671 -6.400 13.813 1.00 62.34 90 ARG A O 1
ATOM 713 N N . GLN A 1 91 ? -11.550 -7.846 15.544 1.00 50.44 91 GLN A N 1
ATOM 714 C CA . GLN A 1 91 ? -12.893 -7.653 16.116 1.00 50.44 91 GLN A CA 1
ATOM 715 C C . GLN A 1 91 ? -12.764 -7.280 17.588 1.00 50.44 91 GLN A C 1
ATOM 717 O O . GLN A 1 91 ? -11.917 -7.908 18.263 1.00 50.44 91 GLN A O 1
#

Foldseek 3Di:
DVCLVQVADQFDFAQQAPLNLLLVLQCSDPDPVSRDDPVRSVVSVPPDVCVRNDDDPVQCVQAVGSNPPPPDRVRRNRGDVVSRCVRHPPD

Solvent-accessible surface area (backbone atoms only — not comparable to full-atom values): 5387 Å² total; per-residue (Å²): 113,68,57,55,76,64,24,53,65,83,64,45,55,23,37,60,22,65,60,51,46,53,55,54,54,45,60,64,44,89,52,73,88,69,25,70,51,68,70,56,51,50,51,63,70,66,43,64,62,71,73,44,65,45,75,58,76,70,58,47,71,64,30,98,46,18,62,35,74,84,44,63,61,72,42,7,60,65,54,59,63,69,67,56,42,70,40,53,85,78,125

InterPro domains:
  IPR001245 Serine-threonine/tyrosine-protein kinase, catalytic domain [PF07714] (2-45)

Sequence (91 aa):
MEMVTRGYRLQPPPGCPRRIYSMMISCWHLERLDCPSFPSVCQTLAEEANSLLQWREEDSLCHPHACLLGAPLETGASLYPDLQNAYQGRQ

Nearest PDB structures (foldseek):
  4aw5-assembly1_A  TM=8.975E-01  e=2.625E-02  Homo sapiens
  3fy2-assembly1_A  TM=7.744E-01  e=4.731E-02  Homo sapiens
  2qoc-assembly1_A  TM=6.464E-01  e=3.888E-02  Homo sapiens

Mean predicted aligned error: 4.72 Å